Protein AF-Q31XH5-F1 (afdb_monomer_lite)

pLDDT: mean 70.94, std 11.44, range [46.31, 90.75]

Structure (mmCIF, N/CA/C/O backbone):
data_AF-Q31XH5-F1
#
_entry.id   AF-Q31XH5-F1
#
loop_
_atom_site.group_PDB
_atom_site.id
_atom_site.type_symbol
_atom_site.label_atom_id
_atom_site.label_alt_id
_atom_site.label_comp_id
_atom_site.label_asym_id
_atom_site.label_entity_id
_atom_site.lab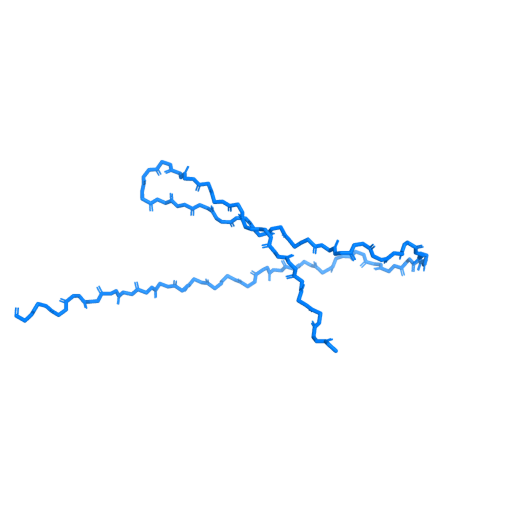el_seq_id
_atom_site.pdbx_PDB_ins_code
_atom_site.Cartn_x
_atom_site.Cartn_y
_atom_site.Ca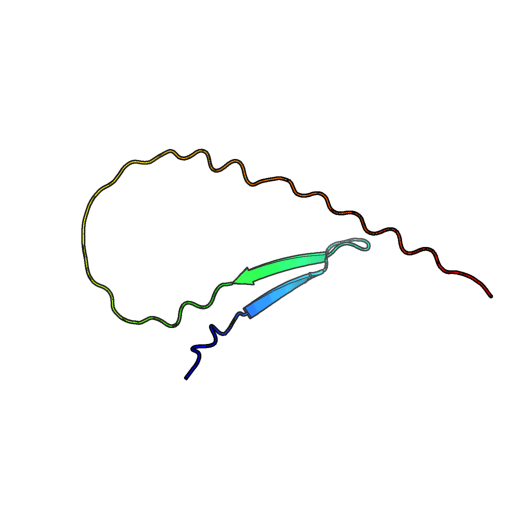rtn_z
_atom_site.occupancy
_atom_site.B_iso_or_equiv
_atom_sit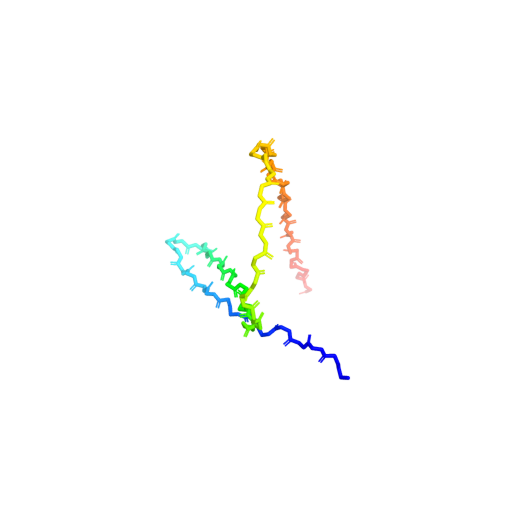e.auth_seq_id
_atom_site.auth_comp_id
_atom_site.auth_asym_id
_atom_site.auth_atom_id
_atom_site.pdbx_PDB_model_num
A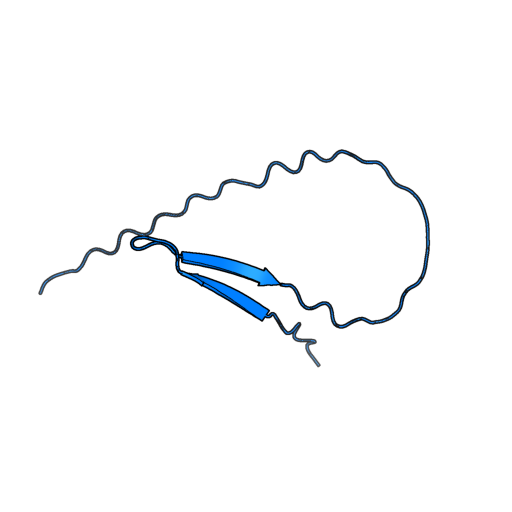TOM 1 N N . MET A 1 1 ? 0.571 0.088 -30.100 1.00 62.41 1 MET A N 1
ATOM 2 C CA . MET A 1 1 ? -0.240 -0.520 -29.021 1.00 62.41 1 MET A CA 1
ATOM 3 C C . MET A 1 1 ? 0.330 -0.086 -27.681 1.00 62.41 1 MET A C 1
ATOM 5 O O . MET A 1 1 ? 1.543 -0.179 -27.543 1.00 62.41 1 MET A O 1
ATOM 9 N N . PRO A 1 2 ? -0.479 0.403 -26.726 1.00 55.09 2 PRO A N 1
ATOM 10 C CA . PRO A 1 2 ? -0.003 0.626 -25.365 1.00 55.09 2 PRO A CA 1
ATOM 11 C C . PRO A 1 2 ? 0.296 -0.724 -24.699 1.00 55.09 2 PRO A C 1
ATOM 13 O O . PRO A 1 2 ? -0.517 -1.647 -24.744 1.00 55.09 2 PRO A O 1
ATOM 16 N N . CYS A 1 3 ? 1.486 -0.849 -24.120 1.00 65.69 3 CYS A N 1
ATOM 17 C CA . CYS A 1 3 ? 1.916 -2.029 -23.380 1.00 65.69 3 CYS A CA 1
ATOM 18 C C . CYS A 1 3 ? 1.364 -1.909 -21.956 1.00 65.69 3 CYS A C 1
ATOM 20 O O . CYS A 1 3 ? 1.889 -1.135 -21.158 1.00 65.69 3 CYS A O 1
ATOM 22 N N . PHE A 1 4 ? 0.290 -2.625 -21.629 1.00 59.66 4 PHE A N 1
ATOM 23 C CA . PHE A 1 4 ? -0.207 -2.660 -20.256 1.00 59.66 4 PHE A CA 1
ATOM 24 C C . PHE A 1 4 ? 0.593 -3.690 -19.456 1.00 59.66 4 PHE A C 1
ATOM 26 O O . PHE A 1 4 ? 0.520 -4.889 -19.723 1.00 59.66 4 PHE A O 1
ATOM 33 N N . THR A 1 5 ? 1.365 -3.224 -18.475 1.00 65.88 5 THR A N 1
ATOM 34 C CA . THR A 1 5 ? 2.009 -4.099 -17.491 1.00 65.88 5 THR A CA 1
ATOM 35 C C . THR A 1 5 ? 0.921 -4.719 -16.621 1.00 65.88 5 THR A C 1
ATOM 37 O O . THR A 1 5 ? 0.281 -4.021 -15.834 1.00 65.88 5 THR A O 1
ATOM 40 N N . ALA A 1 6 ? 0.684 -6.024 -16.769 1.00 66.94 6 ALA A N 1
ATOM 41 C CA . ALA A 1 6 ? -0.183 -6.752 -15.852 1.00 66.94 6 ALA A CA 1
ATOM 42 C C . ALA A 1 6 ? 0.420 -6.678 -14.441 1.00 66.94 6 ALA A C 1
ATOM 44 O O . ALA A 1 6 ? 1.613 -6.894 -14.256 1.00 66.94 6 ALA A O 1
ATOM 45 N N . MET A 1 7 ? -0.388 -6.353 -13.439 1.00 72.88 7 MET A N 1
ATOM 46 C CA . MET A 1 7 ? 0.058 -6.210 -12.057 1.00 72.88 7 MET A CA 1
ATOM 47 C C . MET A 1 7 ? -0.787 -7.121 -11.175 1.00 72.88 7 MET A C 1
ATOM 49 O O . MET A 1 7 ? -2.014 -7.051 -11.211 1.00 72.88 7 MET A O 1
ATOM 53 N N . ARG A 1 8 ? -0.137 -7.984 -10.386 1.00 76.19 8 ARG A N 1
ATOM 54 C CA . ARG A 1 8 ? -0.815 -8.827 -9.395 1.00 76.19 8 ARG A CA 1
ATOM 55 C C . ARG A 1 8 ? -0.700 -8.153 -8.030 1.00 76.19 8 ARG A C 1
ATOM 57 O O . ARG A 1 8 ? 0.406 -7.872 -7.573 1.00 76.19 8 ARG A O 1
ATOM 64 N N . ALA A 1 9 ? -1.833 -7.909 -7.381 1.00 79.56 9 ALA A N 1
ATOM 65 C CA . ALA A 1 9 ? -1.878 -7.498 -5.983 1.00 79.56 9 ALA A CA 1
ATOM 66 C C . ALA A 1 9 ? -2.315 -8.689 -5.120 1.00 79.56 9 ALA A C 1
ATOM 68 O O . ALA A 1 9 ? -3.289 -9.361 -5.456 1.00 79.56 9 ALA A O 1
ATOM 69 N N . GLU A 1 10 ? -1.595 -8.951 -4.035 1.00 84.38 10 GLU A N 1
ATOM 70 C CA . GLU A 1 10 ? -2.017 -9.856 -2.966 1.00 84.38 10 GLU A CA 1
ATOM 71 C C . GLU A 1 10 ? -2.608 -9.028 -1.822 1.00 84.38 10 GLU A C 1
ATOM 73 O O . GLU A 1 10 ? -2.115 -7.939 -1.521 1.00 84.38 10 GLU A O 1
ATOM 78 N N . ILE A 1 11 ? -3.677 -9.526 -1.201 1.00 85.94 11 ILE A N 1
ATOM 79 C CA . ILE A 1 11 ? -4.327 -8.875 -0.065 1.00 85.94 11 ILE A CA 1
ATOM 80 C C . ILE A 1 11 ? -4.328 -9.860 1.098 1.00 85.94 11 ILE A C 1
ATOM 82 O O . ILE A 1 11 ? -4.957 -10.914 1.019 1.00 85.94 11 ILE A O 1
ATOM 86 N N . ALA A 1 12 ? -3.648 -9.495 2.180 1.00 89.00 12 ALA A N 1
ATOM 87 C CA . ALA A 1 12 ? -3.644 -10.246 3.425 1.00 89.00 12 ALA A CA 1
ATOM 88 C C . ALA A 1 12 ? -4.599 -9.589 4.427 1.00 89.00 12 ALA A C 1
ATOM 90 O O . ALA A 1 12 ? -4.497 -8.393 4.716 1.00 89.00 12 ALA A O 1
ATOM 91 N N . LEU A 1 13 ? -5.522 -10.381 4.971 1.00 90.19 13 LEU A N 1
ATOM 92 C CA . LEU A 1 13 ? -6.395 -9.950 6.059 1.00 90.19 13 LEU A CA 1
ATOM 93 C C . LEU A 1 13 ? -5.639 -10.082 7.384 1.00 90.19 13 LEU A C 1
ATOM 95 O O . LEU A 1 13 ? -5.069 -11.134 7.673 1.00 90.19 13 LEU A O 1
ATOM 99 N N . MET A 1 14 ? -5.615 -9.011 8.176 1.00 90.75 14 MET A N 1
ATOM 100 C CA . MET A 1 14 ? -4.949 -8.981 9.478 1.00 90.75 14 MET A CA 1
ATOM 101 C C . MET A 1 14 ? -5.988 -9.072 10.600 1.00 90.75 14 MET A C 1
ATOM 103 O O . MET A 1 14 ? -7.177 -8.851 10.383 1.00 90.75 14 MET A O 1
ATOM 107 N N . SER A 1 15 ? -5.546 -9.403 11.815 1.00 89.25 15 SER A N 1
ATOM 108 C CA . SER A 1 15 ? -6.428 -9.361 12.988 1.00 89.25 15 SER A CA 1
ATOM 109 C C . SER A 1 15 ? -6.970 -7.938 13.198 1.00 89.25 15 SER A C 1
ATOM 111 O O . SER A 1 15 ? -6.208 -6.971 13.139 1.00 89.25 15 SER A O 1
ATOM 113 N N . GLY A 1 16 ? -8.279 -7.803 13.436 1.00 85.38 16 GLY A N 1
ATOM 114 C CA . GLY A 1 16 ? -8.978 -6.513 13.517 1.00 85.38 16 GLY A CA 1
ATOM 115 C C . GLY A 1 16 ? -9.575 -6.053 12.177 1.00 85.38 16 GLY A C 1
ATOM 116 O O . GLY A 1 16 ? -9.939 -6.872 11.342 1.00 85.38 16 GLY A O 1
ATOM 117 N N . SER A 1 17 ? -9.712 -4.736 11.972 1.00 82.12 17 SER A N 1
ATOM 118 C CA . SER A 1 17 ? -10.243 -4.123 10.734 1.00 82.12 17 SER A CA 1
ATOM 119 C C . SER A 1 17 ? -9.153 -3.738 9.719 1.00 82.12 17 SER A C 1
ATOM 121 O O . SER A 1 17 ? -9.385 -2.925 8.823 1.00 82.12 17 SER A O 1
ATOM 123 N N . ALA A 1 18 ? -7.950 -4.292 9.874 1.00 86.69 18 ALA A N 1
ATOM 124 C CA . ALA A 1 18 ? -6.781 -3.960 9.070 1.00 86.69 18 ALA A CA 1
ATOM 125 C C . ALA A 1 18 ? -6.536 -4.986 7.953 1.00 86.69 18 ALA A C 1
ATOM 127 O O . ALA A 1 18 ? -6.809 -6.179 8.095 1.00 86.69 18 ALA A O 1
ATOM 128 N N . PHE A 1 19 ? -5.960 -4.520 6.848 1.00 84.56 19 PHE A N 1
ATOM 129 C CA . PHE A 1 19 ? -5.504 -5.358 5.744 1.00 84.56 19 PHE A CA 1
ATOM 130 C C . PHE A 1 19 ? -4.180 -4.821 5.197 1.00 84.56 19 PHE A C 1
ATOM 132 O O . PHE A 1 19 ? -3.925 -3.616 5.230 1.00 84.56 19 PHE A O 1
ATOM 139 N N . ALA A 1 20 ? -3.347 -5.719 4.681 1.00 83.12 20 ALA A N 1
ATOM 140 C CA . ALA A 1 20 ? -2.123 -5.375 3.973 1.00 83.12 20 ALA A CA 1
ATOM 141 C C . ALA A 1 20 ? -2.287 -5.692 2.486 1.00 83.12 20 ALA A C 1
ATOM 143 O O . ALA A 1 20 ? -2.841 -6.729 2.124 1.00 83.12 20 ALA A O 1
ATOM 144 N N . VAL A 1 21 ? -1.795 -4.802 1.624 1.00 83.69 21 VAL A N 1
ATOM 145 C CA . VAL A 1 21 ? -1.787 -4.999 0.170 1.00 83.69 21 VAL A CA 1
ATOM 146 C C . VAL A 1 21 ? -0.343 -5.061 -0.294 1.00 83.69 21 VAL A C 1
ATOM 148 O O . VAL A 1 21 ? 0.430 -4.134 -0.057 1.00 83.69 21 VAL A O 1
ATOM 151 N N . THR A 1 22 ? 0.029 -6.146 -0.964 1.00 85.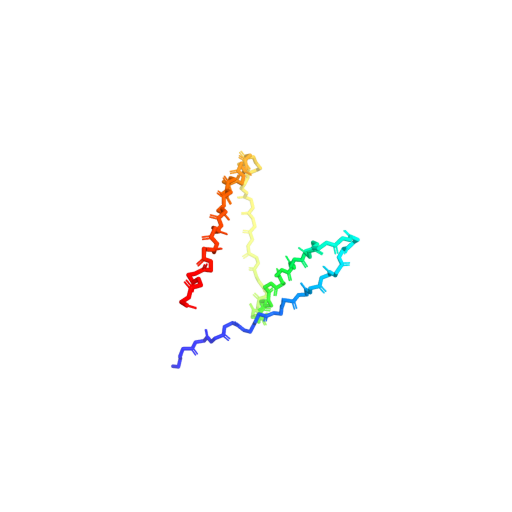00 22 THR A N 1
ATOM 152 C CA . THR A 1 22 ? 1.353 -6.306 -1.564 1.00 85.00 22 THR A CA 1
ATOM 153 C C . THR A 1 22 ? 1.230 -6.270 -3.077 1.00 85.00 22 THR A C 1
ATOM 155 O O . THR A 1 22 ? 0.488 -7.035 -3.689 1.00 85.00 22 THR A O 1
ATOM 158 N N . HIS A 1 23 ? 1.954 -5.345 -3.698 1.00 80.56 23 HIS A N 1
ATOM 159 C CA . HIS A 1 23 ? 1.973 -5.173 -5.140 1.00 80.56 23 HIS A CA 1
ATOM 160 C C . HIS A 1 23 ? 3.199 -5.863 -5.725 1.00 80.56 23 HIS A C 1
ATOM 162 O O . HIS A 1 23 ? 4.325 -5.399 -5.560 1.00 80.56 23 HIS A O 1
ATOM 168 N N . HIS A 1 24 ? 2.974 -6.964 -6.434 1.00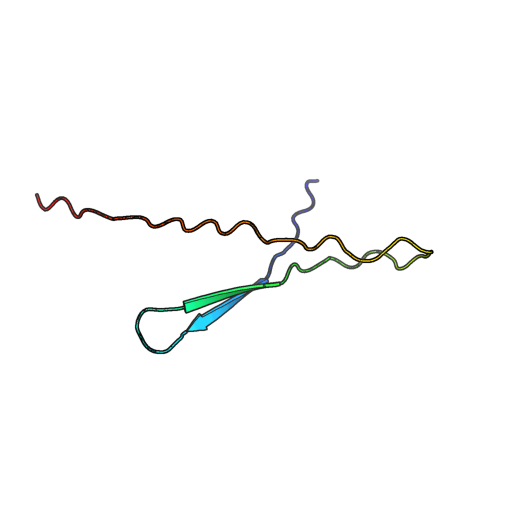 76.62 24 HIS A N 1
ATOM 169 C CA . HIS A 1 24 ? 4.015 -7.612 -7.212 1.00 76.62 24 HIS A CA 1
ATOM 170 C C . HIS A 1 24 ? 3.953 -7.052 -8.633 1.00 76.62 24 HIS A C 1
ATOM 172 O O . HIS A 1 24 ? 3.046 -7.366 -9.411 1.00 76.62 24 HIS A O 1
ATOM 178 N N . ALA A 1 25 ? 4.907 -6.182 -8.968 1.00 65.81 25 ALA A N 1
ATOM 179 C CA . ALA A 1 25 ? 5.107 -5.752 -10.343 1.00 65.81 25 ALA A CA 1
ATOM 180 C C . ALA A 1 25 ? 5.539 -6.975 -11.163 1.00 65.81 25 ALA A C 1
ATOM 182 O O . ALA A 1 25 ? 6.646 -7.489 -11.001 1.00 65.81 25 ALA A O 1
ATOM 183 N N . PHE A 1 26 ? 4.652 -7.474 -12.021 1.00 63.59 26 PHE A N 1
ATOM 184 C CA . PHE A 1 26 ? 5.002 -8.541 -12.944 1.00 63.59 26 PHE A CA 1
ATOM 185 C C . PHE A 1 26 ? 5.760 -7.906 -14.111 1.00 63.59 26 PHE A C 1
ATOM 187 O O . PHE A 1 26 ? 5.169 -7.319 -15.016 1.00 63.59 26 PHE A O 1
ATOM 194 N N . SER A 1 27 ? 7.090 -7.964 -14.063 1.00 55.94 27 SER A N 1
ATOM 195 C CA . SER A 1 27 ? 7.912 -7.580 -15.207 1.00 55.94 27 SER A CA 1
ATOM 196 C C . SER A 1 27 ? 7.771 -8.665 -16.273 1.00 55.94 27 SER A C 1
ATOM 198 O O . SER A 1 27 ? 8.183 -9.807 -16.060 1.00 55.94 27 SER A O 1
ATOM 200 N N . SER A 1 28 ? 7.148 -8.333 -17.406 1.00 60.44 28 SER A N 1
ATOM 201 C CA . SER A 1 28 ? 7.124 -9.201 -18.585 1.00 60.44 28 SER A CA 1
ATOM 202 C C . SER A 1 28 ? 8.558 -9.339 -19.090 1.00 60.44 28 SER A C 1
ATOM 204 O O . SER A 1 28 ? 9.068 -8.449 -19.766 1.00 60.44 28 SER A O 1
ATOM 206 N N . GLY A 1 29 ? 9.226 -10.423 -18.694 1.00 59.72 29 GLY A N 1
ATOM 207 C CA . GLY A 1 29 ? 10.641 -10.660 -18.952 1.00 59.72 29 GLY A CA 1
ATOM 208 C C . GLY A 1 29 ? 10.982 -10.618 -20.438 1.00 59.72 29 GLY A C 1
ATOM 209 O O . GLY A 1 29 ? 10.781 -11.595 -21.154 1.00 59.72 29 GLY A O 1
ATOM 210 N N . ALA A 1 30 ? 11.567 -9.507 -20.876 1.00 58.38 30 ALA A N 1
ATOM 211 C CA . ALA A 1 30 ? 12.335 -9.425 -22.104 1.00 58.38 30 ALA A CA 1
ATOM 212 C C . ALA A 1 30 ? 13.816 -9.280 -21.730 1.00 58.38 30 ALA A C 1
ATOM 214 O O . ALA A 1 30 ? 14.223 -8.261 -21.188 1.00 58.38 30 ALA A O 1
ATOM 215 N N . GLY A 1 31 ? 14.589 -10.333 -22.013 1.00 49.56 31 GLY A N 1
ATOM 216 C CA . GLY A 1 31 ? 16.011 -10.242 -22.353 1.00 49.56 31 GLY A CA 1
ATOM 217 C C . GLY A 1 31 ? 16.979 -9.793 -21.257 1.00 49.56 31 GLY A C 1
ATOM 218 O O . GLY A 1 31 ? 17.210 -8.615 -21.035 1.00 49.56 31 GLY A O 1
ATOM 219 N N . ARG A 1 32 ? 17.652 -10.769 -20.655 1.00 69.88 32 ARG A N 1
ATOM 220 C CA . ARG A 1 32 ? 18.918 -10.602 -19.931 1.00 69.88 32 ARG A CA 1
ATOM 221 C C . ARG A 1 32 ? 20.045 -10.131 -20.877 1.00 69.88 32 ARG A C 1
ATOM 223 O O . ARG A 1 32 ? 20.348 -10.871 -21.802 1.00 69.88 32 ARG A O 1
ATOM 230 N N . THR A 1 33 ? 20.672 -8.981 -20.599 1.00 46.31 33 THR A N 1
ATOM 231 C CA . THR A 1 33 ? 22.058 -8.568 -20.961 1.00 46.31 33 THR A CA 1
ATOM 232 C C . THR A 1 33 ? 22.470 -7.443 -19.981 1.00 46.31 33 THR A C 1
ATOM 234 O O . THR A 1 33 ? 21.719 -6.481 -19.861 1.00 46.31 33 THR A O 1
ATOM 237 N N . SER A 1 34 ? 23.431 -7.651 -19.063 1.00 61.91 34 SER A N 1
ATOM 238 C CA . SER A 1 34 ? 24.846 -7.191 -19.142 1.00 61.91 34 SER A CA 1
ATOM 239 C C . SER A 1 34 ? 24.987 -5.649 -19.211 1.00 61.91 34 SER A C 1
ATOM 241 O O . SER A 1 34 ? 24.348 -5.045 -20.057 1.00 61.91 34 SER A O 1
ATOM 243 N N . ASP A 1 35 ? 25.736 -4.898 -18.387 1.00 59.22 35 ASP A N 1
ATOM 244 C CA . ASP A 1 35 ? 26.864 -5.157 -17.478 1.00 59.22 35 ASP A CA 1
ATOM 245 C C . ASP A 1 35 ? 27.017 -4.010 -16.438 1.00 59.22 35 ASP A C 1
ATOM 247 O O . ASP A 1 35 ? 26.670 -2.868 -16.721 1.00 59.22 35 ASP A O 1
ATOM 251 N N . GLY A 1 36 ? 27.627 -4.298 -15.278 1.00 55.25 36 GLY A N 1
ATOM 252 C CA . GLY A 1 36 ? 28.649 -3.426 -14.662 1.00 55.25 36 GLY A CA 1
ATOM 253 C C . GLY A 1 36 ? 28.276 -2.148 -13.874 1.00 55.25 36 GLY A C 1
ATOM 254 O O . GLY A 1 36 ? 28.079 -1.087 -14.446 1.00 55.25 36 GLY A O 1
ATOM 255 N N . ASN A 1 37 ? 28.450 -2.241 -12.546 1.00 59.88 37 ASN A N 1
ATOM 256 C CA . ASN A 1 37 ? 29.078 -1.255 -11.636 1.00 59.88 37 ASN A CA 1
ATOM 257 C C . ASN A 1 37 ? 28.425 0.132 -11.388 1.00 59.88 37 ASN A C 1
ATOM 259 O O . ASN A 1 37 ? 28.511 1.035 -12.214 1.00 59.88 37 ASN A O 1
ATOM 263 N N . GLY A 1 38 ? 27.951 0.369 -10.153 1.00 47.69 38 GLY A N 1
ATOM 264 C CA . GLY A 1 38 ? 27.644 1.725 -9.671 1.00 47.69 38 GLY A CA 1
ATOM 265 C C . GLY A 1 38 ? 26.967 1.806 -8.297 1.00 47.69 38 GLY A C 1
ATOM 266 O O . GLY A 1 38 ? 25.751 1.895 -8.217 1.00 47.69 38 GLY A O 1
ATOM 267 N N . SER A 1 39 ? 27.786 1.812 -7.243 1.00 58.44 39 SER A N 1
ATOM 268 C CA . SER A 1 39 ? 27.601 2.473 -5.937 1.00 58.44 39 SER A CA 1
ATOM 269 C C . SER A 1 39 ? 26.278 2.324 -5.167 1.00 58.44 39 SER A C 1
ATOM 271 O O . SER A 1 39 ? 25.257 2.951 -5.436 1.00 58.44 39 SER A O 1
ATOM 273 N N . HIS A 1 40 ? 26.390 1.571 -4.074 1.00 66.38 40 HIS A N 1
ATOM 274 C CA . HIS A 1 40 ? 25.450 1.524 -2.964 1.00 66.38 40 HIS A CA 1
ATOM 275 C C . HIS A 1 40 ? 25.280 2.886 -2.262 1.00 66.38 40 HIS A C 1
ATOM 277 O O . HIS A 1 40 ? 26.219 3.673 -2.170 1.00 66.38 40 HIS A O 1
ATOM 283 N N . ALA A 1 41 ? 24.098 3.038 -1.652 1.00 59.00 41 ALA A N 1
ATOM 284 C CA . ALA A 1 41 ? 23.693 4.032 -0.652 1.00 59.00 41 ALA A CA 1
ATOM 285 C C . ALA A 1 41 ? 23.013 5.313 -1.162 1.00 59.00 41 ALA A C 1
ATOM 287 O O . ALA A 1 41 ? 23.395 6.430 -0.832 1.00 59.00 41 ALA A O 1
ATOM 288 N N . SER A 1 42 ? 21.871 5.147 -1.831 1.00 62.56 42 SER A N 1
ATOM 289 C CA . SER A 1 42 ? 20.742 6.026 -1.516 1.00 62.56 42 SER A CA 1
ATOM 290 C C . SER A 1 42 ? 19.996 5.396 -0.346 1.00 62.56 42 SER A C 1
ATOM 292 O O . SER A 1 42 ? 19.318 4.385 -0.527 1.00 62.56 42 SER A O 1
ATOM 294 N N . THR A 1 43 ? 20.133 5.951 0.862 1.00 66.69 43 THR A N 1
ATOM 295 C CA . THR A 1 43 ? 19.187 5.680 1.951 1.00 66.69 43 THR A CA 1
ATOM 296 C C . THR A 1 43 ? 17.849 6.237 1.488 1.00 66.69 43 THR A C 1
ATOM 298 O O . THR A 1 43 ? 17.527 7.401 1.719 1.00 66.69 43 THR A O 1
ATOM 301 N N . LEU A 1 44 ? 17.122 5.421 0.725 1.00 63.41 44 LEU A N 1
ATOM 302 C CA . LEU A 1 44 ? 15.811 5.709 0.179 1.00 63.41 44 LEU A CA 1
ATOM 303 C C . LEU A 1 44 ? 14.864 5.823 1.369 1.00 63.41 44 LEU A C 1
ATOM 305 O O . LEU A 1 44 ? 14.208 4.859 1.762 1.00 63.41 44 LEU A O 1
ATOM 309 N N . LYS A 1 45 ? 14.838 6.998 2.006 1.00 64.06 45 LYS A N 1
ATOM 310 C CA . LYS A 1 45 ? 13.813 7.313 2.986 1.00 64.06 45 LYS A CA 1
ATOM 311 C C . LYS A 1 45 ? 12.517 7.333 2.197 1.00 64.06 45 LYS A C 1
ATOM 313 O O . LYS A 1 45 ? 12.240 8.279 1.464 1.00 64.06 45 LYS A O 1
ATOM 318 N N . SER A 1 46 ? 11.782 6.231 2.292 1.00 69.12 46 SER A N 1
ATOM 319 C CA . SER A 1 46 ? 10.471 6.110 1.675 1.00 69.12 46 SER A CA 1
ATOM 320 C C . SER A 1 46 ? 9.633 7.279 2.189 1.00 69.12 46 SER A C 1
ATOM 322 O O . SER A 1 46 ? 9.565 7.467 3.408 1.00 69.12 46 SER A O 1
ATOM 324 N N . PRO A 1 47 ? 9.060 8.117 1.314 1.00 68.00 47 PRO A N 1
ATOM 325 C CA . PRO A 1 47 ? 8.214 9.198 1.778 1.00 68.00 47 PRO A CA 1
ATOM 326 C C . PRO A 1 47 ? 7.024 8.591 2.531 1.00 68.00 47 PRO A C 1
ATOM 328 O O . PRO A 1 47 ? 6.278 7.772 1.998 1.00 68.00 47 PRO A O 1
ATOM 331 N N . SER A 1 48 ? 6.877 8.954 3.805 1.00 73.56 48 SER A N 1
ATOM 332 C CA . SER A 1 48 ? 5.752 8.530 4.636 1.00 73.56 48 SER A CA 1
ATOM 333 C C . SER A 1 48 ? 4.540 9.395 4.304 1.00 73.56 48 SER A C 1
ATOM 335 O O . SER A 1 48 ? 4.324 10.439 4.915 1.00 73.56 48 SER A O 1
ATOM 337 N N . TYR A 1 49 ? 3.759 8.988 3.307 1.00 72.44 49 TYR A N 1
ATOM 338 C CA . TYR A 1 49 ? 2.474 9.620 3.019 1.00 72.44 49 TYR A CA 1
ATOM 339 C C . TYR A 1 49 ? 1.381 8.977 3.873 1.00 72.44 49 TYR A C 1
ATOM 341 O O . TYR A 1 49 ? 0.760 7.993 3.476 1.00 72.44 49 TYR A O 1
ATOM 349 N N . THR A 1 50 ? 1.121 9.541 5.050 1.00 75.38 50 THR A N 1
ATOM 350 C CA . THR A 1 50 ? -0.071 9.184 5.828 1.00 75.38 50 THR A CA 1
ATOM 351 C C . THR A 1 50 ? -1.257 9.972 5.278 1.00 75.38 50 THR A C 1
ATOM 353 O O . THR A 1 50 ? -1.426 11.147 5.594 1.00 75.38 50 THR A O 1
ATOM 356 N N . LYS A 1 51 ? -2.073 9.344 4.424 1.00 77.81 51 LYS A N 1
ATOM 357 C CA . LYS A 1 51 ? -3.346 9.908 3.951 1.00 77.81 51 LYS A CA 1
ATOM 358 C C . LYS A 1 51 ? -4.500 9.243 4.698 1.00 77.81 51 LYS A C 1
ATOM 360 O O . LYS A 1 51 ? -4.858 8.110 4.395 1.00 77.81 51 LYS A O 1
ATOM 365 N N . SER A 1 52 ? -5.087 9.944 5.661 1.00 76.56 52 SER A N 1
ATOM 366 C CA . SER A 1 52 ? -6.360 9.570 6.282 1.00 76.56 52 SER A CA 1
ATOM 367 C C . SER A 1 52 ? -7.517 10.193 5.497 1.00 76.56 52 SER A C 1
ATOM 369 O O . SER A 1 52 ? -7.465 11.357 5.105 1.00 76.56 52 SER A O 1
ATOM 371 N N . VAL A 1 53 ? -8.563 9.410 5.232 1.00 80.38 53 VAL A N 1
ATOM 372 C CA . VAL A 1 53 ? -9.814 9.888 4.626 1.00 80.38 53 VAL A CA 1
ATOM 373 C C . VAL A 1 53 ? -10.903 9.761 5.685 1.00 80.38 53 VAL A C 1
ATOM 375 O O . VAL A 1 53 ? -11.214 8.653 6.112 1.00 80.38 53 VAL A O 1
ATOM 378 N N . SER A 1 54 ? -11.464 10.886 6.130 1.00 83.50 54 SER A N 1
ATOM 379 C CA . SER A 1 54 ? -12.638 10.910 7.007 1.00 83.50 54 SER A CA 1
ATOM 380 C C . SER A 1 54 ? -13.901 10.940 6.149 1.00 83.50 54 SER A C 1
ATOM 382 O O . SER A 1 54 ? -14.191 11.951 5.508 1.00 83.50 54 SER A O 1
ATOM 384 N N . TRP A 1 55 ? -14.652 9.846 6.122 1.00 80.88 55 TRP A N 1
ATOM 385 C CA . TRP A 1 55 ? -15.974 9.820 5.503 1.00 80.88 55 TRP A CA 1
ATOM 386 C C . TRP A 1 55 ? -17.009 10.307 6.521 1.00 80.88 55 TRP A C 1
ATOM 388 O O . TRP A 1 55 ? -17.284 9.613 7.494 1.00 80.88 55 TRP A O 1
ATOM 398 N N . GLN A 1 56 ? -17.575 11.498 6.313 1.00 78.94 56 GLN A N 1
ATOM 399 C CA . GLN A 1 56 ? -18.737 11.956 7.075 1.00 78.94 56 GLN A CA 1
ATOM 400 C C . GLN A 1 56 ? -19.994 11.418 6.397 1.00 78.94 56 GLN A C 1
ATOM 402 O O . GLN A 1 56 ? -20.269 11.731 5.238 1.00 78.94 56 GLN A O 1
ATOM 407 N N . HIS A 1 57 ? -20.752 10.597 7.116 1.00 75.12 57 HIS A N 1
ATOM 408 C CA . HIS A 1 57 ? -22.066 10.166 6.670 1.00 75.12 57 HIS A CA 1
ATOM 409 C C . HIS A 1 57 ? -23.035 11.323 6.931 1.00 75.12 57 HIS A C 1
ATOM 411 O O . HIS A 1 57 ? -23.399 11.587 8.076 1.00 75.12 57 HIS A O 1
ATOM 417 N N . TYR A 1 58 ? -23.406 12.058 5.884 1.00 68.56 58 TYR A N 1
ATOM 418 C CA . TYR A 1 58 ? -24.525 12.989 5.971 1.00 68.56 58 TYR A CA 1
ATOM 419 C C . TYR A 1 58 ? -25.796 12.152 6.128 1.00 68.56 58 TYR A C 1
ATOM 421 O O . TYR A 1 58 ? -26.349 11.667 5.143 1.00 68.56 58 TYR A O 1
ATOM 429 N N . GLN A 1 59 ? -26.229 11.933 7.373 1.00 74.38 59 GLN A N 1
ATOM 430 C CA . GLN A 1 59 ? -27.601 11.508 7.621 1.00 74.38 59 GLN A CA 1
ATOM 431 C C . GLN A 1 59 ? -28.511 12.631 7.133 1.00 74.38 59 GLN A C 1
ATOM 433 O O . GLN A 1 59 ? -28.443 13.756 7.630 1.00 74.38 59 GLN A O 1
ATOM 438 N N . THR A 1 60 ? -29.291 12.312 6.107 1.00 66.12 60 THR A N 1
ATOM 439 C CA . THR A 1 60 ? -30.497 13.057 5.745 1.00 66.12 60 THR A CA 1
ATOM 440 C C . THR A 1 60 ? -31.666 12.489 6.526 1.00 66.12 60 THR A C 1
ATOM 442 O O . THR A 1 60 ? -31.641 11.266 6.801 1.00 66.12 60 THR A O 1
#

Organism: Shigella boydii serotype 4 (strain Sb227) (NCBI:txid300268)

Radius of gyration: 19.79 Å; chains: 1; bounding box: 60×24×42 Å

Secondary structure (DSSP, 8-state):
------EEEEEEEPSSS-EEEEEEE-----------------------------------

Sequence (60 aa):
MPCFTAMRAEIALMSGSAFAVTHHAFSSGAGRTSDGNGSHASTLKSPSYTKSVSWQHYQT

Foldseek 3Di:
DDDDFDKDWDWADDPDPDIDIDIDRPDPDDDDDDDDDDDDDPPCPPPPDDDDDDDDPPDD